Protein AF-Q4S4S8-F1 (afdb_monomer_lite)

Radius of gyration: 20.18 Å; chains: 1; bounding box: 57×26×33 Å

Organism: Tetraodon nigroviridis (NCBI:txid99883)

pLDDT: mean 90.77, std 6.5, range [61.78, 96.75]

Sequence (65 aa):
MSRYVVPVSVFGTVFGCAVLLKTHLTGGRCPSKATIKGKTVIITGANTGIGKEAARELAQRGLRK

InterPro domains:
  IPR036291 NAD(P)-binding domain superfamily [SSF51735] (34-63)

Foldseek 3Di:
DPPVPVVVVVVVVVVVVVVVVVVVPDDDDDPDPDADAPAADDFPPCPDDPSVVVVVVNVVSHHDD

Structure (mmCIF, N/CA/C/O backbone):
data_AF-Q4S4S8-F1
#
_entry.id   AF-Q4S4S8-F1
#
loop_
_atom_site.group_PDB
_atom_site.id
_atom_site.type_symbol
_atom_site.label_atom_id
_atom_site.label_alt_id
_atom_site.label_comp_id
_atom_site.label_asym_id
_atom_site.label_entity_id
_atom_site.label_seq_id
_atom_site.pdbx_PDB_ins_code
_atom_site.Cartn_x
_atom_site.Cartn_y
_atom_site.Cartn_z
_atom_site.occupancy
_atom_site.B_iso_or_equiv
_atom_site.auth_seq_id
_atom_site.auth_comp_id
_atom_site.auth_asym_id
_atom_site.auth_atom_id
_atom_site.pdbx_PDB_model_num
ATOM 1 N N . MET A 1 1 ? 41.660 -14.244 -14.063 1.00 61.78 1 MET A N 1
ATOM 2 C CA . MET A 1 1 ? 40.483 -13.590 -13.444 1.00 61.78 1 MET A CA 1
ATOM 3 C C . MET A 1 1 ? 39.370 -14.611 -13.246 1.00 61.78 1 MET A C 1
ATOM 5 O O . MET A 1 1 ? 39.109 -15.382 -14.160 1.00 61.78 1 MET A O 1
ATOM 9 N N . SER A 1 2 ? 38.734 -14.646 -12.072 1.00 73.06 2 SER A 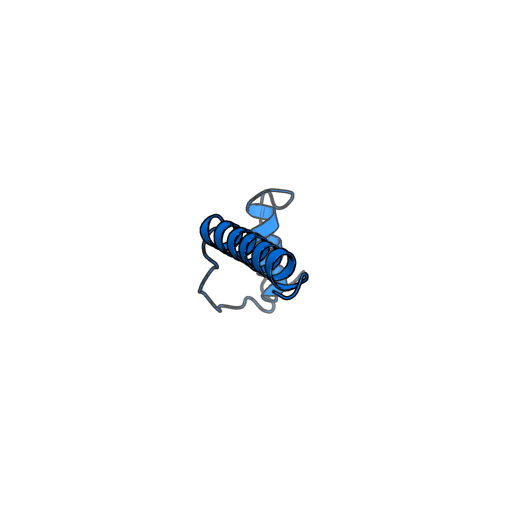N 1
ATOM 10 C CA . SER A 1 2 ? 37.622 -15.571 -11.804 1.00 73.06 2 SER A CA 1
ATOM 11 C C . SER A 1 2 ? 36.404 -15.220 -12.668 1.00 73.06 2 SER A C 1
ATOM 13 O O . SER A 1 2 ? 35.861 -14.119 -12.579 1.00 73.06 2 SER A O 1
ATOM 15 N N . ARG A 1 3 ? 35.971 -16.179 -13.494 1.00 81.12 3 ARG A N 1
ATOM 16 C CA . ARG A 1 3 ? 34.836 -16.096 -14.436 1.00 81.12 3 ARG A CA 1
ATOM 17 C C . ARG A 1 3 ? 33.488 -15.711 -13.806 1.00 81.12 3 ARG A C 1
ATOM 19 O O . ARG A 1 3 ? 32.563 -15.359 -14.526 1.00 81.12 3 ARG A O 1
ATOM 26 N N . TYR A 1 4 ? 33.379 -15.759 -12.479 1.00 84.00 4 TYR A N 1
ATOM 27 C CA . TYR A 1 4 ? 32.156 -15.440 -11.737 1.00 84.00 4 TYR A CA 1
ATOM 28 C C . TYR A 1 4 ? 32.105 -14.004 -11.201 1.00 84.00 4 TYR A C 1
ATOM 30 O O . TYR A 1 4 ? 31.046 -13.552 -10.783 1.00 84.00 4 TYR A O 1
ATOM 38 N N . VAL A 1 5 ? 33.213 -13.258 -11.233 1.00 85.75 5 VAL A N 1
ATOM 39 C CA . VAL A 1 5 ? 33.263 -11.906 -10.646 1.00 85.75 5 VAL A CA 1
ATOM 40 C C . VAL A 1 5 ? 32.438 -10.911 -11.462 1.00 85.75 5 VAL A C 1
ATOM 42 O O . VAL A 1 5 ? 31.677 -10.137 -10.893 1.00 85.75 5 VAL A O 1
ATOM 45 N N . VAL A 1 6 ? 32.543 -10.972 -12.791 1.00 87.69 6 VAL A N 1
ATOM 46 C CA . VAL A 1 6 ? 31.805 -10.095 -13.715 1.00 87.69 6 VAL A CA 1
ATOM 47 C C . VAL A 1 6 ? 30.283 -10.310 -13.658 1.00 87.69 6 VAL A C 1
ATOM 49 O O . VAL A 1 6 ? 29.562 -9.327 -13.519 1.00 87.69 6 VAL A O 1
ATOM 52 N N . PRO A 1 7 ? 29.738 -11.543 -13.722 1.00 88.88 7 PRO A N 1
ATOM 53 C CA . PRO A 1 7 ? 28.285 -11.719 -13.659 1.00 88.88 7 PRO A CA 1
ATOM 54 C C . PRO A 1 7 ? 27.694 -11.340 -12.293 1.00 88.88 7 PRO A C 1
ATOM 56 O O . PRO A 1 7 ? 26.607 -10.766 -12.241 1.00 88.88 7 PRO A O 1
ATOM 59 N N . VAL A 1 8 ? 28.402 -11.608 -11.190 1.00 92.62 8 VAL A N 1
ATOM 60 C CA . VAL A 1 8 ? 27.920 -11.270 -9.839 1.00 92.62 8 VAL A CA 1
ATOM 61 C C . VAL A 1 8 ? 27.897 -9.758 -9.616 1.00 92.62 8 VAL A C 1
ATOM 63 O O . VAL A 1 8 ? 26.927 -9.243 -9.058 1.00 92.62 8 VAL A O 1
ATOM 66 N N . SER A 1 9 ? 28.918 -9.029 -10.077 1.00 91.88 9 SER A N 1
ATOM 67 C CA . SER A 1 9 ? 28.946 -7.569 -9.948 1.00 91.88 9 SER A CA 1
ATOM 68 C C . SER A 1 9 ? 27.850 -6.905 -10.780 1.00 91.88 9 SER A C 1
ATOM 70 O O . SER A 1 9 ? 27.129 -6.060 -10.257 1.00 91.88 9 SER A O 1
ATOM 72 N N . VAL A 1 10 ? 27.648 -7.345 -12.027 1.00 94.69 10 VAL A N 1
ATOM 73 C CA . VAL A 1 10 ? 26.568 -6.844 -12.892 1.00 94.69 10 VAL A CA 1
ATOM 74 C C . VAL A 1 10 ? 25.202 -7.079 -12.251 1.00 94.69 10 VAL A C 1
ATOM 76 O O . VAL A 1 10 ? 24.384 -6.161 -12.198 1.00 94.69 10 VAL A O 1
ATOM 79 N N . PHE A 1 11 ? 24.961 -8.274 -11.705 1.00 95.56 11 PHE A N 1
ATOM 80 C C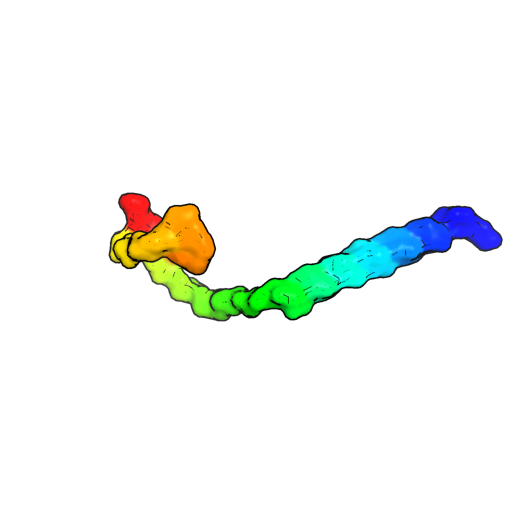A . PHE A 1 11 ? 23.702 -8.580 -11.028 1.00 95.56 11 PHE A CA 1
ATOM 81 C C . PHE A 1 11 ? 23.471 -7.678 -9.809 1.00 95.56 11 PHE A C 1
ATOM 83 O O . PHE A 1 11 ? 22.393 -7.101 -9.662 1.00 95.56 11 PHE A O 1
ATOM 90 N N . GLY A 1 12 ? 24.495 -7.500 -8.968 1.00 95.38 12 GLY A N 1
ATOM 91 C CA . GLY A 1 12 ? 24.432 -6.612 -7.807 1.00 95.38 12 GLY A CA 1
ATOM 92 C C . GLY A 1 12 ? 24.138 -5.160 -8.191 1.00 95.38 12 GLY A C 1
ATOM 93 O O . GLY A 1 12 ? 23.281 -4.526 -7.577 1.00 95.38 12 GLY A O 1
ATOM 94 N N . THR A 1 13 ? 24.786 -4.645 -9.241 1.00 95.69 13 THR A N 1
ATOM 95 C CA . THR A 1 13 ? 24.562 -3.278 -9.732 1.00 95.69 13 THR A CA 1
ATOM 96 C C . THR A 1 13 ? 23.151 -3.093 -10.281 1.00 95.69 13 THR A C 1
ATOM 98 O O . THR A 1 13 ? 22.493 -2.112 -9.936 1.00 95.69 13 THR A O 1
ATOM 101 N N . VAL A 1 14 ? 22.649 -4.029 -11.091 1.00 96.50 14 VAL A N 1
ATOM 102 C CA . VAL A 1 14 ? 21.292 -3.944 -11.656 1.00 96.50 14 VAL A CA 1
ATOM 103 C C . VAL A 1 14 ? 20.242 -4.025 -10.551 1.00 96.50 14 VAL A C 1
ATOM 105 O O . VAL A 1 14 ? 19.333 -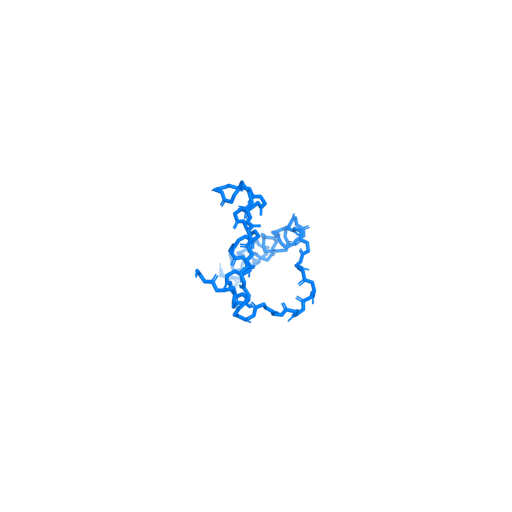3.196 -10.509 1.00 96.50 14 VAL A O 1
ATOM 108 N N . PHE A 1 15 ? 20.386 -4.971 -9.620 1.00 96.12 15 PHE A N 1
ATOM 109 C CA . PHE A 1 15 ? 19.459 -5.119 -8.501 1.00 96.12 15 PHE A CA 1
ATOM 110 C C . PHE A 1 15 ? 19.471 -3.886 -7.589 1.00 96.12 15 PHE A C 1
ATOM 112 O O . PHE A 1 15 ? 18.415 -3.346 -7.260 1.00 96.12 15 PHE A O 1
ATOM 119 N N . GLY A 1 16 ? 20.660 -3.391 -7.233 1.00 95.81 16 GLY A N 1
ATOM 120 C CA . GLY A 1 16 ? 20.813 -2.178 -6.433 1.00 95.81 16 GLY A CA 1
ATOM 121 C C . GLY A 1 16 ? 20.189 -0.955 -7.106 1.00 95.81 16 GLY A C 1
ATOM 122 O O . GLY A 1 16 ? 19.415 -0.236 -6.475 1.00 95.81 16 GLY A O 1
ATOM 123 N N . CYS A 1 17 ? 20.448 -0.755 -8.401 1.00 95.50 17 CYS A N 1
ATOM 124 C CA . CYS A 1 17 ? 19.881 0.353 -9.169 1.00 95.50 17 CYS A CA 1
ATOM 125 C C . CYS A 1 17 ? 18.348 0.270 -9.242 1.00 95.50 17 CYS A C 1
ATOM 127 O O . CYS A 1 17 ? 17.663 1.267 -9.019 1.00 95.50 17 CYS A O 1
ATOM 129 N N . ALA A 1 18 ? 17.793 -0.927 -9.456 1.00 94.69 18 ALA A N 1
ATOM 130 C CA . ALA A 1 18 ? 16.349 -1.142 -9.473 1.00 94.69 18 ALA A CA 1
ATOM 131 C C . ALA A 1 18 ? 15.690 -0.815 -8.121 1.00 94.69 18 ALA A C 1
ATOM 133 O O . ALA A 1 18 ? 14.642 -0.166 -8.085 1.00 94.69 18 ALA A O 1
ATOM 134 N N . VAL A 1 19 ? 16.304 -1.224 -7.004 1.00 93.94 19 VAL A N 1
ATOM 135 C CA . VAL A 1 19 ? 15.803 -0.908 -5.656 1.00 93.94 19 VAL A CA 1
ATOM 136 C C . VAL A 1 19 ? 15.851 0.595 -5.396 1.00 93.94 19 VAL A C 1
ATOM 138 O O . VAL A 1 19 ? 14.842 1.161 -4.973 1.00 93.94 19 VAL A O 1
ATOM 141 N N . LEU A 1 20 ? 16.981 1.244 -5.691 1.00 91.31 20 LEU A N 1
ATOM 142 C CA . LEU A 1 20 ? 17.148 2.685 -5.502 1.00 91.31 20 LEU A CA 1
ATOM 143 C C . LEU A 1 20 ? 16.125 3.468 -6.324 1.00 91.31 20 LEU A C 1
ATOM 145 O O . LEU A 1 20 ? 15.410 4.310 -5.777 1.00 91.31 20 LEU A O 1
ATOM 149 N N . LEU A 1 21 ? 15.983 3.137 -7.608 1.00 92.38 21 LEU A N 1
ATOM 150 C CA . LEU A 1 21 ? 15.012 3.773 -8.489 1.00 92.38 21 LEU A CA 1
ATOM 151 C C . LEU A 1 21 ? 13.587 3.604 -7.955 1.00 92.38 21 LEU A C 1
ATOM 153 O O . LEU A 1 21 ? 12.848 4.581 -7.856 1.00 92.38 21 LEU A O 1
ATOM 157 N N . LYS A 1 22 ? 13.215 2.391 -7.525 1.00 90.25 22 LYS A N 1
ATOM 158 C CA . LYS A 1 22 ? 11.907 2.143 -6.910 1.00 90.25 22 LYS A CA 1
ATOM 159 C C . LYS A 1 22 ? 11.687 3.047 -5.700 1.00 90.25 22 LYS A C 1
ATOM 161 O O . LYS A 1 22 ? 10.623 3.643 -5.595 1.00 90.25 22 LYS A O 1
ATOM 166 N N . THR A 1 23 ? 12.667 3.155 -4.803 1.00 86.25 23 THR A N 1
ATOM 167 C CA . THR A 1 23 ? 12.540 3.978 -3.591 1.00 86.25 23 THR A CA 1
ATOM 168 C C . THR A 1 23 ? 12.501 5.475 -3.877 1.00 86.25 23 THR A C 1
ATOM 170 O O . THR A 1 23 ? 11.777 6.182 -3.185 1.00 86.25 23 THR A O 1
ATOM 173 N N . HIS A 1 24 ? 13.219 5.946 -4.900 1.00 86.69 24 HIS A N 1
ATOM 174 C CA . HIS A 1 24 ? 13.224 7.354 -5.303 1.00 86.69 24 HIS A CA 1
ATOM 175 C C . HIS A 1 24 ? 11.936 7.771 -6.019 1.00 86.69 24 HIS A C 1
ATOM 177 O O . HIS A 1 24 ? 11.510 8.913 -5.877 1.00 86.69 24 HIS A O 1
ATOM 183 N N . LEU A 1 25 ? 11.316 6.863 -6.779 1.00 88.56 25 LEU A N 1
ATOM 184 C CA . LEU A 1 25 ? 10.081 7.145 -7.516 1.00 88.56 25 LEU A CA 1
ATOM 185 C C . LEU A 1 25 ? 8.814 6.948 -6.674 1.00 88.56 25 LEU A C 1
ATOM 187 O O . LEU A 1 25 ? 7.775 7.530 -6.980 1.00 88.56 25 LEU A O 1
ATOM 191 N N . THR A 1 26 ? 8.856 6.128 -5.622 1.00 83.88 26 THR A N 1
ATOM 192 C CA . THR A 1 26 ? 7.722 6.008 -4.698 1.00 83.88 26 THR A CA 1
ATOM 193 C C . THR A 1 26 ? 7.648 7.206 -3.756 1.00 83.88 26 THR A C 1
ATOM 195 O O . THR A 1 26 ? 8.661 7.627 -3.207 1.00 83.88 26 THR A O 1
ATOM 198 N N . GLY A 1 27 ? 6.437 7.719 -3.525 1.00 83.12 27 GLY A N 1
ATOM 199 C CA . GLY A 1 27 ? 6.204 8.807 -2.575 1.00 83.12 27 GLY A CA 1
ATOM 200 C C . GLY A 1 27 ? 6.625 8.473 -1.137 1.00 83.12 27 GLY A C 1
ATOM 201 O O . GLY A 1 27 ? 6.836 7.315 -0.769 1.00 83.12 27 GLY A O 1
ATOM 202 N N . GLY A 1 28 ? 6.730 9.512 -0.307 1.00 83.06 28 GLY A N 1
ATOM 203 C CA . GLY A 1 28 ? 7.095 9.375 1.102 1.00 83.06 28 GLY A CA 1
ATOM 204 C C . GLY A 1 28 ? 6.072 8.573 1.914 1.00 83.06 28 GLY A C 1
ATOM 205 O O . GLY A 1 28 ? 4.876 8.567 1.625 1.00 83.06 28 GLY A O 1
ATOM 206 N N . ARG A 1 29 ? 6.542 7.904 2.971 1.00 84.25 29 ARG A N 1
ATOM 207 C CA . ARG A 1 29 ? 5.660 7.268 3.962 1.00 84.25 29 ARG A CA 1
ATOM 208 C C . ARG A 1 29 ? 5.086 8.318 4.909 1.00 84.25 29 ARG A C 1
ATOM 210 O O . ARG A 1 29 ? 5.767 9.283 5.245 1.00 84.25 29 ARG A O 1
ATOM 217 N N . CYS A 1 30 ? 3.863 8.101 5.393 1.00 86.38 30 CYS A N 1
ATOM 218 C CA . CYS A 1 30 ? 3.282 8.940 6.439 1.00 86.38 30 CYS A CA 1
ATOM 219 C C . CYS A 1 30 ? 4.113 8.804 7.735 1.00 86.38 30 CYS A C 1
ATOM 221 O O . CYS A 1 30 ? 4.152 7.707 8.297 1.00 86.38 30 CYS A O 1
ATOM 223 N N . PRO A 1 31 ? 4.759 9.875 8.242 1.00 87.94 31 PRO A N 1
ATOM 224 C CA . PRO A 1 31 ? 5.612 9.791 9.432 1.00 87.94 31 PRO A CA 1
ATOM 225 C C . PRO A 1 31 ? 4.806 9.664 10.733 1.00 87.94 31 PRO A C 1
ATOM 227 O O . PRO A 1 31 ? 5.351 9.299 11.775 1.00 87.94 31 PRO A O 1
ATOM 230 N N . SER A 1 32 ? 3.504 9.968 10.689 1.00 89.81 32 SER A N 1
ATOM 231 C CA . SER A 1 32 ? 2.634 9.907 11.859 1.00 89.81 32 SER A CA 1
ATOM 232 C C . SER A 1 32 ? 2.442 8.468 12.327 1.00 89.81 32 SER A C 1
ATOM 234 O O . SER A 1 32 ? 1.909 7.627 11.597 1.00 89.81 32 SER A O 1
ATOM 236 N N . LYS A 1 33 ? 2.807 8.218 13.588 1.00 90.06 33 LYS A N 1
ATOM 237 C CA . LYS A 1 33 ? 2.606 6.944 14.299 1.00 90.06 33 LYS A CA 1
ATOM 238 C C . LYS A 1 33 ? 1.247 6.854 15.002 1.00 90.06 33 LYS A C 1
ATOM 240 O O . LYS A 1 33 ? 1.020 5.924 15.772 1.00 90.06 33 LYS A O 1
ATOM 245 N N . ALA A 1 34 ? 0.356 7.823 14.781 1.00 91.44 34 ALA A N 1
ATOM 246 C CA . ALA A 1 34 ? -0.963 7.821 15.397 1.00 91.44 34 ALA A CA 1
ATOM 247 C C . ALA A 1 34 ? -1.739 6.554 15.000 1.00 91.44 34 ALA A C 1
ATOM 249 O O . ALA A 1 34 ? -1.831 6.206 13.817 1.00 91.44 34 ALA A O 1
ATOM 250 N N . THR A 1 35 ? -2.293 5.881 16.007 1.00 91.62 35 THR A N 1
ATOM 251 C CA . THR A 1 35 ? -3.151 4.704 15.848 1.00 91.62 35 THR A CA 1
ATOM 252 C C . THR A 1 35 ? -4.610 5.086 16.072 1.00 91.62 35 THR A C 1
ATOM 254 O O . THR A 1 35 ? -4.923 6.103 16.695 1.00 91.62 35 THR A O 1
ATOM 257 N N . ILE A 1 36 ? -5.523 4.275 15.545 1.00 92.25 36 ILE A N 1
ATOM 258 C CA . ILE A 1 36 ? -6.970 4.529 15.605 1.00 92.25 36 ILE A CA 1
ATOM 259 C C 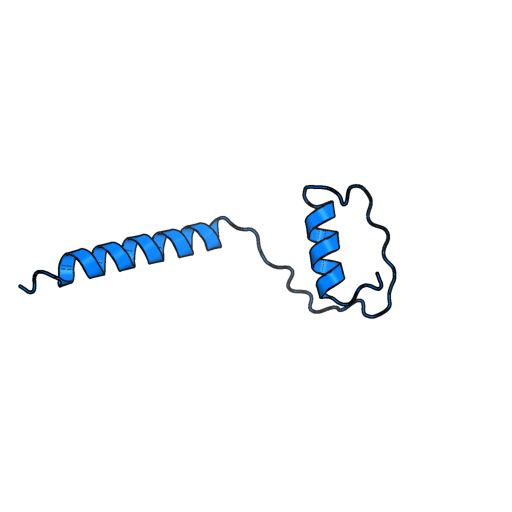. ILE A 1 36 ? -7.722 3.326 16.175 1.00 92.25 36 ILE A C 1
ATOM 261 O O . ILE A 1 36 ? -8.836 3.010 15.759 1.00 92.25 36 ILE A O 1
ATOM 265 N N . LYS A 1 37 ? -7.096 2.657 17.149 1.00 93.75 37 LYS A N 1
ATOM 266 C CA . LYS A 1 37 ? -7.627 1.449 17.778 1.00 93.75 37 LYS A CA 1
ATOM 267 C C . LYS A 1 37 ? -9.053 1.670 18.289 1.00 93.75 37 LYS A C 1
ATOM 269 O O . LYS A 1 37 ? -9.285 2.552 19.110 1.00 93.75 37 LYS A O 1
ATOM 274 N N . GLY A 1 38 ? -9.996 0.864 17.802 1.00 91.31 38 GLY A N 1
ATOM 275 C CA . GLY A 1 38 ? -11.392 0.885 18.255 1.00 91.31 38 GLY A CA 1
ATOM 276 C C . GLY A 1 38 ? -12.240 2.044 17.721 1.00 91.31 38 GLY A C 1
ATOM 277 O O . GLY A 1 38 ? -13.406 2.147 18.096 1.00 91.31 38 GLY A O 1
ATOM 278 N N . LYS A 1 39 ? -11.692 2.892 16.840 1.00 92.69 39 LYS A N 1
ATOM 279 C CA . LYS A 1 39 ? -12.442 3.965 16.174 1.00 92.69 39 LYS A CA 1
ATOM 280 C C . LYS A 1 39 ? -13.057 3.467 14.865 1.00 92.69 39 LYS A C 1
ATOM 282 O O . LYS A 1 39 ? -12.449 2.653 14.168 1.00 92.69 39 LYS A O 1
ATOM 287 N N . THR A 1 40 ? -14.225 4.005 14.523 1.00 94.38 40 THR A N 1
ATOM 288 C CA . THR A 1 40 ? -14.898 3.793 13.233 1.00 94.38 40 THR A CA 1
ATOM 289 C C . THR A 1 40 ? -14.652 5.004 12.334 1.00 94.38 40 THR A C 1
ATOM 291 O O . THR A 1 40 ? -14.817 6.140 12.776 1.00 94.38 40 THR A O 1
ATOM 294 N N . VAL A 1 41 ? -14.247 4.772 11.084 1.00 93.88 41 VAL A N 1
ATOM 295 C CA . VAL A 1 41 ? -13.992 5.818 10.080 1.00 93.88 41 VAL A CA 1
ATOM 296 C C . VAL A 1 41 ? -14.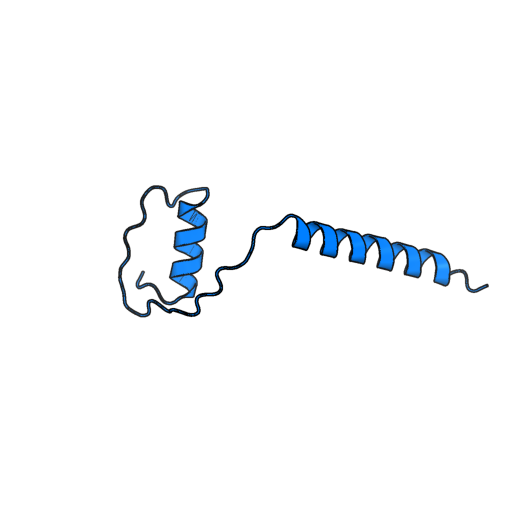760 5.467 8.812 1.00 93.88 41 VAL A C 1
ATOM 298 O O . VAL A 1 41 ? -14.690 4.333 8.346 1.00 93.88 41 VAL A O 1
ATOM 301 N N . ILE A 1 42 ? -15.481 6.438 8.253 1.00 95.06 42 ILE A N 1
ATOM 302 C CA . ILE A 1 42 ? -16.188 6.292 6.977 1.00 95.06 42 ILE A CA 1
ATOM 303 C C . ILE A 1 42 ? -15.278 6.813 5.864 1.00 95.06 42 ILE A C 1
ATOM 305 O O . ILE A 1 42 ? -14.800 7.943 5.934 1.00 95.06 42 ILE A O 1
ATOM 309 N N . ILE A 1 43 ? -15.046 5.990 4.840 1.00 94.75 43 ILE A N 1
ATOM 310 C CA . ILE A 1 43 ? -14.216 6.334 3.681 1.00 94.75 43 ILE A CA 1
ATOM 311 C C . ILE A 1 43 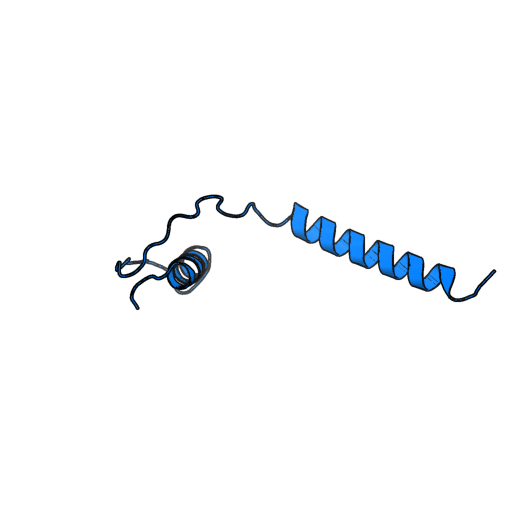? -15.067 6.174 2.425 1.00 94.75 43 ILE A C 1
ATOM 313 O O . ILE A 1 43 ? -15.519 5.074 2.107 1.00 94.75 43 ILE A O 1
ATOM 317 N N . THR A 1 44 ? -15.282 7.265 1.698 1.00 95.88 44 THR A N 1
ATOM 318 C CA . THR A 1 44 ? -15.942 7.232 0.389 1.00 95.88 44 THR A CA 1
ATOM 319 C C . THR A 1 44 ? -14.927 6.867 -0.700 1.00 95.88 44 THR A C 1
ATOM 321 O O . THR A 1 44 ? -13.737 7.155 -0.581 1.00 95.88 44 THR A O 1
ATOM 324 N N . GLY A 1 45 ? -15.366 6.175 -1.757 1.00 96.19 45 GLY A N 1
ATOM 325 C CA . GLY A 1 45 ? -14.471 5.787 -2.858 1.00 96.19 45 GLY A CA 1
ATOM 326 C C . GLY A 1 45 ? -13.370 4.785 -2.471 1.00 96.19 45 GLY A C 1
ATOM 327 O O . GLY A 1 45 ? -12.318 4.755 -3.100 1.00 96.19 45 GLY A O 1
ATOM 328 N N . ALA A 1 46 ? -13.592 3.941 -1.459 1.00 96.75 46 ALA A N 1
ATOM 329 C CA . ALA A 1 46 ? -12.588 3.003 -0.939 1.00 96.75 46 ALA A CA 1
ATOM 330 C C . ALA A 1 46 ? -12.308 1.772 -1.833 1.00 96.75 46 ALA A C 1
ATOM 332 O O . ALA A 1 46 ? -11.546 0.885 -1.450 1.00 96.75 46 ALA A O 1
ATOM 333 N N . ASN A 1 47 ? -12.921 1.690 -3.017 1.00 96.50 47 ASN A N 1
ATOM 334 C CA . ASN A 1 47 ? -12.766 0.546 -3.916 1.00 96.50 47 ASN A CA 1
ATOM 335 C C . ASN A 1 47 ? -11.443 0.585 -4.708 1.00 96.50 47 ASN A C 1
ATOM 337 O O . ASN A 1 47 ? -10.896 -0.458 -5.066 1.00 96.50 47 ASN A O 1
ATOM 341 N N . THR A 1 48 ? -10.909 1.779 -4.986 1.00 96.00 48 THR A N 1
ATOM 342 C CA . THR A 1 48 ? -9.699 1.974 -5.802 1.00 96.00 48 THR A CA 1
ATOM 343 C C . THR A 1 48 ? -8.881 3.184 -5.336 1.00 96.00 48 THR A C 1
ATOM 345 O O . THR A 1 48 ? -9.277 3.917 -4.426 1.00 96.00 48 THR A O 1
ATOM 348 N N . GLY A 1 49 ? -7.710 3.377 -5.954 1.00 95.62 49 GLY A N 1
ATOM 349 C CA . GLY A 1 49 ? -6.885 4.572 -5.788 1.00 95.62 49 GLY A CA 1
ATOM 350 C C . GLY A 1 49 ? -6.537 4.890 -4.332 1.00 95.62 49 GLY A C 1
ATOM 351 O O . GLY A 1 49 ? -6.272 4.000 -3.524 1.00 95.62 49 GLY A O 1
ATOM 352 N N . ILE A 1 50 ? -6.552 6.184 -4.005 1.00 93.94 50 ILE A N 1
ATOM 353 C CA . ILE A 1 50 ? -6.156 6.701 -2.688 1.00 93.94 50 ILE A CA 1
ATOM 354 C C . ILE A 1 50 ? -7.125 6.239 -1.594 1.00 93.94 50 ILE A C 1
ATOM 356 O O . ILE A 1 50 ? -6.683 5.900 -0.500 1.00 93.94 50 ILE A O 1
ATOM 360 N N . GLY A 1 51 ? -8.430 6.170 -1.884 1.00 95.94 51 GLY A N 1
ATOM 361 C CA . GLY A 1 51 ? -9.435 5.732 -0.912 1.00 95.94 51 GLY A CA 1
ATOM 362 C C . GLY A 1 51 ? -9.192 4.298 -0.435 1.00 95.94 51 GLY A C 1
ATOM 363 O O . GLY A 1 51 ? -9.268 4.022 0.763 1.00 95.94 51 GLY A O 1
ATOM 364 N N . LYS A 1 52 ? -8.829 3.396 -1.355 1.00 96.31 52 LYS A N 1
ATOM 365 C CA . LYS A 1 52 ? -8.476 2.007 -1.028 1.00 96.31 52 LYS A CA 1
ATOM 366 C C . LYS A 1 52 ? -7.221 1.915 -0.166 1.00 96.31 52 LYS A C 1
ATOM 368 O O . LYS A 1 52 ? -7.225 1.211 0.844 1.00 96.31 52 LYS A O 1
ATOM 373 N N . GLU A 1 53 ? -6.155 2.616 -0.546 1.00 94.69 53 GLU A N 1
ATOM 374 C CA . GLU A 1 53 ? -4.902 2.584 0.216 1.00 94.69 53 GLU A CA 1
ATOM 375 C C . GLU A 1 53 ? -5.063 3.234 1.598 1.00 94.69 53 GLU A C 1
ATOM 377 O O . GLU A 1 53 ? -4.551 2.706 2.583 1.00 94.69 53 GLU A O 1
ATOM 382 N N . ALA A 1 54 ? -5.862 4.300 1.713 1.00 93.94 54 ALA A N 1
ATOM 383 C CA . ALA A 1 54 ? -6.212 4.899 2.997 1.00 93.94 54 ALA A CA 1
ATOM 384 C C . ALA A 1 54 ? -6.992 3.918 3.887 1.00 93.94 54 ALA A C 1
ATOM 386 O O . ALA A 1 54 ? -6.645 3.746 5.054 1.00 93.94 54 ALA A O 1
ATOM 387 N N . ALA A 1 55 ? -7.997 3.221 3.344 1.00 95.12 55 ALA A N 1
ATOM 388 C CA . ALA A 1 55 ? -8.737 2.199 4.086 1.00 95.12 55 ALA A CA 1
ATOM 389 C C . ALA A 1 55 ? -7.819 1.068 4.575 1.00 95.12 55 ALA A C 1
ATOM 391 O O . ALA A 1 55 ? -7.916 0.637 5.726 1.00 95.12 55 ALA A O 1
ATOM 392 N N . ARG A 1 56 ? -6.884 0.628 3.726 1.00 94.50 56 ARG A N 1
ATOM 393 C CA . ARG A 1 56 ? -5.904 -0.414 4.051 1.00 94.50 56 ARG A CA 1
ATOM 394 C C . ARG A 1 56 ? -4.933 0.022 5.150 1.00 94.50 56 ARG A C 1
ATOM 396 O O . ARG A 1 56 ? -4.721 -0.734 6.097 1.00 94.50 56 ARG A O 1
ATOM 403 N N . GLU A 1 57 ? -4.368 1.220 5.043 1.00 93.88 57 GLU A N 1
ATOM 404 C CA . GLU A 1 57 ? -3.454 1.792 6.038 1.00 93.88 57 GLU A CA 1
ATOM 405 C C . GLU A 1 57 ? -4.159 1.979 7.393 1.00 93.88 57 GLU A C 1
ATOM 407 O O . GLU A 1 57 ? -3.634 1.605 8.442 1.00 93.88 57 GLU A O 1
ATOM 412 N N . LEU A 1 58 ? -5.391 2.493 7.388 1.00 94.19 58 LEU A N 1
ATOM 413 C CA . LEU A 1 58 ? -6.182 2.692 8.603 1.00 94.19 58 LEU A CA 1
ATOM 414 C C . LEU A 1 58 ? -6.586 1.360 9.257 1.00 94.19 58 LEU A C 1
ATOM 416 O O . LEU A 1 58 ? -6.509 1.235 10.482 1.00 94.19 58 LEU A O 1
ATOM 420 N N . ALA A 1 59 ? -6.920 0.334 8.467 1.00 93.31 59 ALA A N 1
ATOM 421 C CA . ALA A 1 59 ? -7.164 -1.018 8.972 1.00 93.31 59 ALA A CA 1
ATOM 422 C C . ALA A 1 59 ? -5.940 -1.603 9.697 1.00 93.31 59 ALA A C 1
ATOM 424 O O . ALA A 1 59 ? -6.083 -2.182 10.775 1.00 93.31 59 ALA A O 1
ATOM 425 N N . GLN A 1 60 ? -4.729 -1.397 9.165 1.00 92.56 60 GLN A N 1
ATOM 426 C CA . GLN A 1 60 ? -3.484 -1.815 9.827 1.00 92.56 60 GLN A CA 1
ATOM 427 C C . GLN A 1 60 ? -3.226 -1.053 11.137 1.00 92.56 60 GLN A C 1
ATOM 429 O O . GLN A 1 60 ? -2.636 -1.599 12.066 1.00 92.56 60 GLN A O 1
ATOM 434 N N . ARG A 1 61 ? -3.722 0.185 11.251 1.00 94.00 61 ARG A N 1
ATOM 435 C CA . ARG A 1 61 ? -3.602 1.040 12.448 1.00 94.00 61 ARG A CA 1
ATOM 436 C C . ARG A 1 61 ? -4.669 0.781 13.521 1.00 94.00 61 ARG A C 1
ATOM 438 O O . ARG A 1 61 ? -4.766 1.551 14.483 1.00 94.00 61 ARG A O 1
ATOM 445 N N . GLY A 1 62 ? -5.451 -0.291 13.387 1.00 91.44 62 GLY A N 1
ATOM 446 C CA . GLY A 1 62 ? -6.408 -0.743 14.400 1.00 91.44 62 GLY A CA 1
ATOM 447 C C . GLY A 1 62 ? -7.824 -0.187 14.253 1.00 91.44 62 GLY A C 1
ATOM 448 O O . GLY A 1 62 ? -8.583 -0.234 15.224 1.00 91.44 62 GLY A O 1
ATOM 449 N N . LEU A 1 63 ? -8.190 0.325 13.071 1.00 90.56 63 LEU A N 1
ATOM 450 C CA . LEU A 1 63 ? -9.581 0.654 12.750 1.00 90.56 63 LEU A CA 1
ATOM 451 C C . LEU A 1 63 ? -10.515 -0.497 13.164 1.00 90.56 63 LEU A C 1
ATOM 453 O O . LEU A 1 63 ? -10.217 -1.673 12.930 1.00 90.56 63 LEU A O 1
ATOM 457 N N . ARG A 1 64 ? -11.660 -0.158 13.758 1.00 83.69 64 ARG A N 1
ATOM 458 C CA . ARG A 1 64 ? -12.739 -1.119 13.977 1.00 83.69 64 ARG A CA 1
ATOM 459 C C . ARG A 1 64 ? -13.406 -1.427 12.631 1.00 83.69 64 ARG A C 1
ATOM 461 O O . ARG A 1 64 ? -13.841 -0.500 11.953 1.00 83.69 64 ARG A O 1
ATOM 468 N N . LYS A 1 65 ? -13.422 -2.710 12.257 1.00 69.62 65 LYS A N 1
ATOM 469 C CA . LYS A 1 65 ? -14.126 -3.211 11.066 1.00 69.62 65 LYS A CA 1
ATOM 470 C C . LYS A 1 65 ? -15.631 -3.021 11.196 1.00 69.62 65 LYS A C 1
ATOM 472 O O . LYS A 1 65 ? -16.124 -3.138 12.344 1.00 69.62 65 LYS A O 1
#

Secondary structure (DSSP, 8-state):
--TTHHHHHHHHHHHHHHHHHHHHHSPPPP------TT-----TTTTSHHHHHHHHHHHHTT---